Protein AF-Q9P108-F1 (afdb_monomer)

InterPro domains:
  IP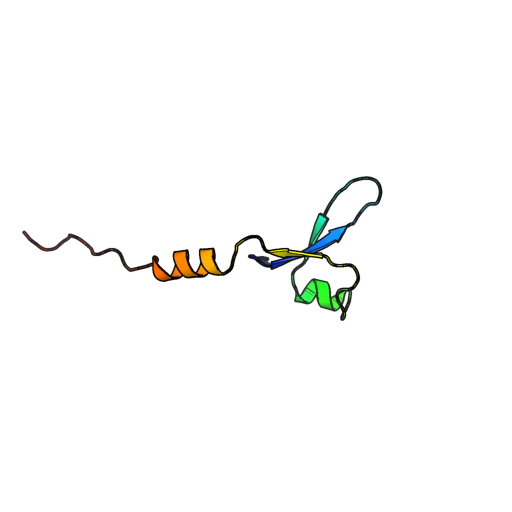R046941 Lysine-specific demethylase 6, GATA-like domain superfamily [G3DSA:2.10.110.20] (1-44)
  IPR048560 Lysine-specific demethylase 6A/B-like, GATA-like [PF21326] (1-45)
  IPR051630 Transcriptional Corepressor and Histone Demethylase [PTHR14017] (1-58)

Nearest PDB structures (foldseek):
  3avr-assembly1_A  TM=9.481E-01  e=2.091E-06  Homo sapiens
  3zpo-assembly1_A  TM=8.671E-01  e=1.027E-06  Homo sapiens
  5fy7-assembly1_A  TM=8.764E-01  e=1.169E-06  Homo sapiens
  5fp3-assembly1_A  TM=9.320E-01  e=4.081E-05  Homo sapiens
  6f6d-assembly1_A  TM=9.265E-01  e=4.954E-05  Homo sapiens

Structure (mmCIF, N/CA/C/O backbone):
data_AF-Q9P108-F1
#
_entry.id   AF-Q9P108-F1
#
loop_
_atom_site.group_PDB
_atom_site.id
_atom_site.type_symbol
_atom_site.label_atom_id
_atom_site.label_alt_id
_atom_site.label_comp_id
_atom_site.label_asym_id
_atom_site.label_entity_id
_atom_site.label_seq_id
_atom_site.pdbx_PDB_ins_code
_atom_site.Cartn_x
_atom_site.Cartn_y
_atom_site.Cartn_z
_atom_site.occupancy
_atom_site.B_iso_or_equiv
_atom_site.auth_seq_id
_atom_site.auth_comp_id
_atom_site.auth_asym_id
_atom_site.auth_atom_id
_atom_site.pdbx_PDB_model_num
ATOM 1 N N . VAL A 1 1 ? -2.697 6.115 -10.544 1.00 87.19 1 VAL A N 1
ATOM 2 C CA . VAL A 1 1 ? -2.935 5.118 -9.476 1.00 87.19 1 VAL A CA 1
ATOM 3 C C . VAL A 1 1 ? -2.412 5.715 -8.190 1.00 87.19 1 VAL A C 1
ATOM 5 O O . VAL A 1 1 ? -1.359 6.340 -8.233 1.00 87.19 1 VAL A O 1
ATOM 8 N N . GLU A 1 2 ? -3.165 5.618 -7.105 1.00 92.69 2 GLU A N 1
ATOM 9 C CA . GLU A 1 2 ? -2.672 6.017 -5.787 1.00 92.69 2 GLU A CA 1
ATOM 10 C C . GLU A 1 2 ? -1.731 4.935 -5.243 1.00 92.69 2 GLU A C 1
ATOM 12 O O . GLU A 1 2 ? -1.949 3.746 -5.481 1.00 92.69 2 GLU A O 1
ATOM 17 N N . VAL A 1 3 ? -0.671 5.345 -4.546 1.00 95.06 3 VAL A N 1
ATOM 18 C CA . VAL A 1 3 ? 0.256 4.444 -3.853 1.00 95.06 3 VAL A CA 1
ATOM 19 C C . VAL A 1 3 ? 0.272 4.869 -2.395 1.00 95.06 3 VAL A C 1
ATOM 21 O O . VAL A 1 3 ? 0.839 5.906 -2.063 1.00 95.06 3 VAL A O 1
ATOM 24 N N . PHE A 1 4 ? -0.401 4.093 -1.551 1.00 95.81 4 PHE A N 1
ATOM 25 C CA . PHE A 1 4 ? -0.572 4.394 -0.135 1.00 95.81 4 PHE A CA 1
ATOM 26 C C . PHE A 1 4 ? 0.255 3.443 0.729 1.00 95.81 4 PHE A C 1
ATOM 28 O O . PHE A 1 4 ? 0.300 2.239 0.471 1.00 95.81 4 PHE A O 1
ATOM 35 N N . ASN A 1 5 ? 0.862 4.000 1.778 1.00 95.31 5 ASN A N 1
ATOM 36 C CA . ASN A 1 5 ? 1.706 3.346 2.775 1.00 95.31 5 ASN A CA 1
ATOM 37 C C . ASN A 1 5 ? 3.009 2.725 2.244 1.00 95.31 5 ASN A C 1
ATOM 39 O O . ASN A 1 5 ? 4.074 3.090 2.724 1.00 95.31 5 ASN A O 1
ATOM 43 N N . LEU A 1 6 ? 2.944 1.823 1.261 1.00 96.44 6 LEU A N 1
ATOM 44 C CA . LEU A 1 6 ? 4.099 1.116 0.702 1.00 96.44 6 LEU A CA 1
ATOM 45 C C . LEU A 1 6 ? 4.511 1.705 -0.650 1.00 96.44 6 LEU A C 1
ATOM 47 O O . LEU A 1 6 ? 3.844 1.497 -1.665 1.00 96.44 6 LEU A O 1
ATOM 51 N N . LEU A 1 7 ? 5.640 2.413 -0.672 1.00 96.25 7 LEU A N 1
ATOM 52 C CA . LEU A 1 7 ? 6.166 3.104 -1.849 1.00 96.25 7 LEU A CA 1
ATOM 53 C C . LEU A 1 7 ? 7.385 2.371 -2.382 1.00 96.25 7 LEU A C 1
ATOM 55 O O . LEU A 1 7 ? 8.377 2.213 -1.675 1.00 96.25 7 LEU A O 1
ATOM 59 N N . PHE A 1 8 ? 7.343 1.994 -3.654 1.00 95.69 8 PHE A N 1
ATOM 60 C CA . PHE A 1 8 ? 8.484 1.411 -4.349 1.00 95.69 8 PHE A CA 1
ATOM 61 C C . PHE A 1 8 ? 9.240 2.544 -5.032 1.00 95.69 8 PHE A C 1
ATOM 63 O O . PHE A 1 8 ? 8.727 3.120 -5.990 1.00 95.69 8 PHE A O 1
ATOM 70 N N . VAL A 1 9 ? 10.432 2.891 -4.545 1.00 94.44 9 VAL A N 1
ATOM 71 C CA . VAL A 1 9 ? 11.192 4.039 -5.049 1.00 94.44 9 VAL A CA 1
ATOM 72 C C . VAL A 1 9 ? 12.457 3.650 -5.801 1.00 94.44 9 VAL A C 1
ATOM 74 O O . VAL A 1 9 ? 13.196 2.761 -5.384 1.00 94.44 9 VAL A O 1
ATOM 77 N N . THR A 1 10 ? 12.723 4.363 -6.895 1.00 91.94 10 THR A N 1
ATOM 78 C CA . THR A 1 10 ? 13.973 4.287 -7.668 1.00 91.94 10 THR A CA 1
ATOM 79 C C . THR A 1 10 ? 14.644 5.652 -7.710 1.00 91.94 10 THR A C 1
ATOM 81 O O . THR A 1 10 ? 13.958 6.675 -7.717 1.00 91.94 10 THR A O 1
ATOM 84 N N . ASN A 1 11 ? 15.973 5.681 -7.797 1.00 84.12 11 ASN A N 1
ATOM 85 C CA . ASN A 1 11 ? 16.716 6.916 -8.042 1.00 84.12 11 ASN A CA 1
ATOM 86 C C . ASN A 1 11 ? 16.845 7.156 -9.555 1.00 84.12 11 ASN A C 1
ATOM 88 O O . ASN A 1 11 ? 17.335 6.284 -10.271 1.00 84.12 11 ASN A O 1
ATOM 92 N N . GLU A 1 12 ? 16.405 8.317 -10.038 1.00 70.50 12 GLU A N 1
ATOM 93 C CA . GLU A 1 12 ? 16.470 8.663 -11.464 1.00 70.50 12 GLU A CA 1
A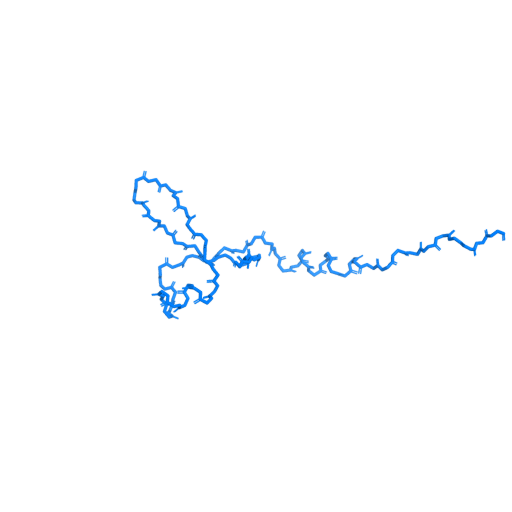TOM 94 C C . GLU A 1 12 ? 17.797 9.333 -11.857 1.00 70.50 12 GLU A C 1
ATOM 96 O O . GLU A 1 12 ? 18.159 9.346 -13.031 1.00 70.50 12 GLU A O 1
ATOM 101 N N . SER A 1 13 ? 18.545 9.917 -10.912 1.00 59.19 13 SER A N 1
ATOM 102 C CA . SER A 1 13 ? 19.675 10.795 -11.237 1.00 59.19 13 SER A CA 1
ATOM 103 C C . SER A 1 13 ? 20.828 10.701 -10.232 1.00 59.19 13 SER A C 1
ATOM 105 O O . SER A 1 13 ? 20.674 10.909 -9.034 1.00 59.19 13 SER A O 1
ATOM 107 N N . ASN A 1 14 ? 22.048 10.480 -10.732 1.00 59.25 14 ASN A N 1
ATOM 108 C CA . ASN A 1 14 ? 23.269 10.540 -9.910 1.00 59.25 14 ASN A CA 1
ATOM 109 C C . ASN A 1 14 ? 23.608 11.965 -9.421 1.00 59.25 14 ASN A C 1
ATOM 111 O O . ASN A 1 14 ? 24.422 12.129 -8.516 1.00 59.25 14 ASN A O 1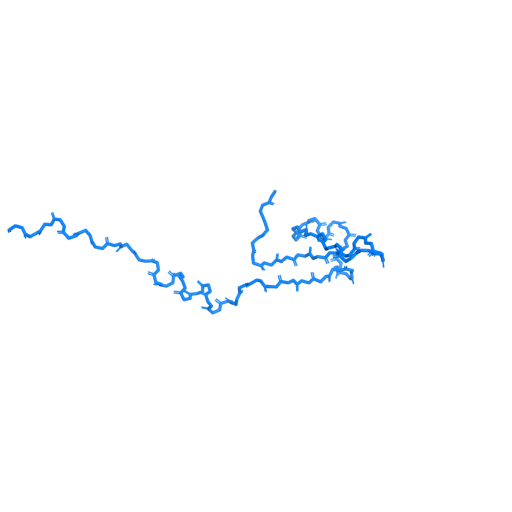
ATOM 115 N N . THR A 1 15 ? 23.008 13.002 -10.014 1.00 62.50 15 THR A N 1
ATOM 116 C CA . THR A 1 15 ? 23.339 14.419 -9.774 1.00 62.50 15 THR A CA 1
ATOM 117 C C . THR A 1 15 ? 22.314 15.159 -8.912 1.00 62.50 15 THR A C 1
ATOM 119 O O . THR A 1 15 ? 22.668 16.130 -8.246 1.00 62.50 15 THR A O 1
ATOM 122 N N . GLN A 1 16 ? 21.060 14.703 -8.879 1.00 62.66 16 GLN A N 1
ATOM 123 C CA . GLN A 1 16 ? 20.000 15.224 -8.017 1.00 62.66 16 GLN A CA 1
ATOM 124 C C . GLN A 1 16 ? 19.301 14.048 -7.344 1.00 62.66 16 GLN A C 1
ATOM 126 O O . GLN A 1 16 ? 18.947 13.082 -8.006 1.00 62.66 16 GLN A O 1
ATOM 131 N N . LYS A 1 17 ? 19.105 14.123 -6.023 1.00 67.12 17 LYS A N 1
ATOM 132 C CA . LYS A 1 17 ? 18.426 13.083 -5.233 1.00 67.12 17 LYS A CA 1
ATOM 133 C C . LYS A 1 17 ? 16.913 13.113 -5.481 1.00 67.12 17 LYS A C 1
ATOM 135 O O . LYS A 1 17 ? 16.145 13.450 -4.583 1.00 67.12 17 LYS A O 1
ATOM 140 N N . THR A 1 18 ? 16.491 12.817 -6.703 1.00 79.69 18 THR A N 1
ATOM 141 C CA . THR A 1 18 ? 15.083 12.678 -7.070 1.00 79.69 18 THR A CA 1
ATOM 142 C C . THR A 1 18 ? 14.687 11.208 -6.972 1.00 79.69 18 THR A C 1
ATOM 144 O O . THR A 1 18 ? 15.227 10.338 -7.656 1.00 79.69 18 THR A O 1
ATOM 147 N N . TYR A 1 19 ? 13.748 10.925 -6.070 1.00 86.06 19 TYR A N 1
ATOM 148 C CA . TYR A 1 19 ? 13.166 9.598 -5.905 1.00 86.06 19 TYR A CA 1
ATOM 149 C C . TYR A 1 19 ? 11.843 9.543 -6.661 1.00 86.06 19 TYR A C 1
ATOM 151 O O . TYR A 1 19 ? 10.950 10.352 -6.404 1.00 86.06 19 TYR A O 1
ATOM 159 N N . ILE A 1 20 ? 11.710 8.586 -7.576 1.00 90.81 20 ILE A N 1
ATOM 160 C CA . ILE A 1 20 ? 10.443 8.318 -8.261 1.00 90.81 20 ILE A CA 1
ATOM 161 C C . ILE A 1 20 ? 9.691 7.245 -7.493 1.00 90.81 20 ILE A C 1
ATOM 163 O O . ILE A 1 20 ? 10.255 6.190 -7.218 1.00 90.81 20 ILE A O 1
ATOM 167 N N . VAL A 1 21 ? 8.412 7.493 -7.211 1.00 93.94 21 VAL A N 1
ATOM 168 C CA . VAL A 1 21 ? 7.491 6.519 -6.615 1.00 93.94 21 VAL A CA 1
ATOM 169 C C . VAL A 1 21 ? 6.798 5.707 -7.705 1.00 93.94 21 VAL A C 1
ATOM 171 O O . VAL A 1 21 ? 6.232 6.256 -8.649 1.00 93.94 21 VAL A O 1
ATOM 174 N N . HIS A 1 22 ? 6.775 4.392 -7.519 1.00 94.62 22 HIS A N 1
ATOM 175 C CA . HIS A 1 22 ? 6.070 3.430 -8.356 1.00 94.62 22 HIS A CA 1
ATOM 176 C C . HIS A 1 22 ? 5.070 2.640 -7.511 1.00 94.62 22 HIS A C 1
ATOM 178 O O . HIS A 1 22 ? 5.297 2.385 -6.327 1.00 94.62 22 HIS A O 1
ATOM 184 N N . CYS A 1 23 ? 3.970 2.201 -8.125 1.00 96.12 23 CYS A N 1
ATOM 185 C CA . CYS A 1 23 ? 3.139 1.162 -7.520 1.00 96.12 23 CYS A CA 1
ATOM 186 C C . CYS A 1 23 ? 3.818 -0.210 -7.656 1.00 96.12 23 CYS A C 1
ATOM 188 O O . CYS A 1 23 ? 4.684 -0.400 -8.515 1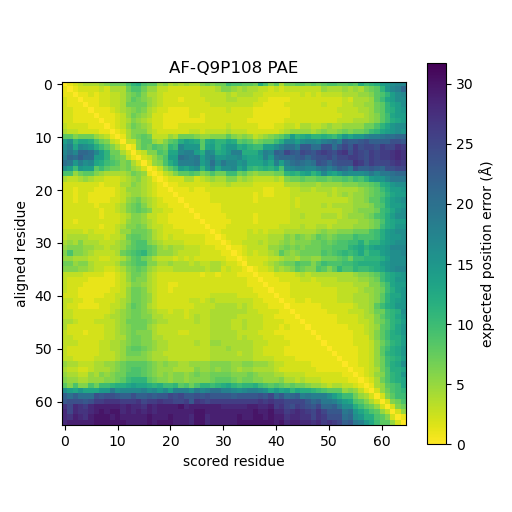.00 96.12 23 CYS A O 1
ATOM 190 N N . HIS A 1 24 ? 3.383 -1.185 -6.855 1.00 93.88 24 HIS A N 1
ATOM 191 C CA . HIS A 1 24 ? 3.929 -2.545 -6.866 1.00 93.88 24 HIS A CA 1
ATOM 192 C C . HIS A 1 24 ? 3.942 -3.182 -8.268 1.00 93.88 24 HIS A C 1
ATOM 194 O O . HIS A 1 24 ? 4.953 -3.738 -8.698 1.00 93.88 24 HIS A O 1
ATOM 200 N N . ASP A 1 25 ? 2.846 -3.060 -9.019 1.00 95.44 25 ASP A N 1
ATOM 201 C CA . ASP A 1 25 ? 2.742 -3.679 -10.344 1.00 95.44 25 ASP A CA 1
ATOM 202 C C . ASP A 1 25 ? 3.666 -3.020 -11.370 1.00 95.44 25 ASP A C 1
ATOM 204 O O . ASP A 1 25 ? 4.254 -3.711 -12.203 1.00 95.44 25 ASP A O 1
ATOM 208 N N . CYS A 1 26 ? 3.832 -1.696 -11.310 1.00 94.62 26 CYS A N 1
ATOM 209 C CA . CYS A 1 26 ? 4.794 -0.983 -12.150 1.00 94.62 26 CYS A CA 1
ATOM 210 C C . CYS A 1 26 ? 6.231 -1.363 -11.781 1.00 94.62 26 CYS A C 1
ATOM 212 O O . CYS A 1 26 ? 7.026 -1.659 -12.672 1.00 94.62 26 CYS A O 1
ATOM 214 N N . ALA A 1 27 ? 6.543 -1.450 -10.486 1.00 94.62 27 ALA A N 1
ATOM 215 C CA . ALA A 1 27 ? 7.862 -1.855 -10.018 1.00 94.62 27 ALA A CA 1
ATOM 216 C C . ALA A 1 27 ? 8.221 -3.275 -10.489 1.00 94.62 27 ALA A C 1
ATOM 218 O O . ALA A 1 27 ? 9.290 -3.483 -11.061 1.00 94.62 27 ALA A O 1
ATOM 219 N N . ARG A 1 28 ? 7.289 -4.233 -10.365 1.00 94.12 28 ARG A N 1
ATOM 220 C CA . ARG A 1 28 ? 7.484 -5.622 -10.820 1.00 94.12 28 ARG A CA 1
ATOM 221 C C . ARG A 1 28 ? 7.577 -5.784 -12.333 1.00 94.12 28 ARG A C 1
ATOM 223 O O . ARG A 1 28 ? 8.233 -6.717 -12.800 1.00 94.12 28 ARG A O 1
ATOM 230 N N . LYS A 1 29 ? 6.920 -4.911 -13.104 1.00 94.19 29 LYS A N 1
ATOM 231 C CA . LYS A 1 29 ? 7.077 -4.866 -14.567 1.00 94.19 29 LYS A CA 1
ATOM 232 C C . LYS A 1 29 ? 8.483 -4.414 -14.960 1.00 94.19 29 LYS A C 1
ATOM 234 O O . LYS A 1 29 ? 9.032 -4.966 -15.907 1.00 94.19 29 LYS A O 1
ATOM 239 N N . THR A 1 30 ? 9.063 -3.468 -14.221 1.00 90.56 30 THR A N 1
ATOM 240 C CA . THR A 1 30 ? 10.438 -2.992 -14.433 1.00 90.56 30 THR A CA 1
ATOM 241 C C . THR A 1 30 ? 11.479 -4.001 -13.944 1.00 90.56 30 THR A C 1
ATOM 243 O O . THR A 1 30 ? 12.446 -4.279 -14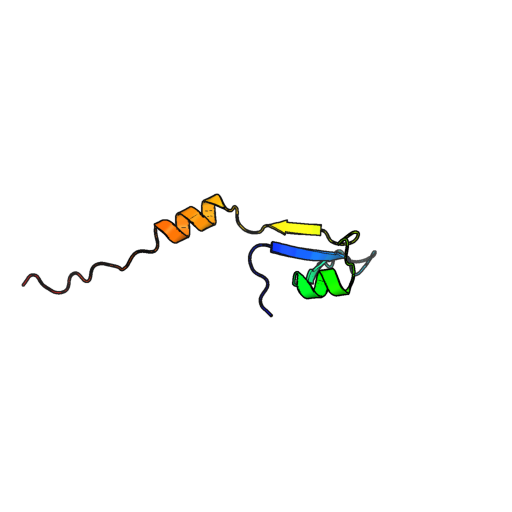.645 1.00 90.56 30 THR A O 1
ATOM 246 N N . SER A 1 31 ? 11.288 -4.580 -12.757 1.00 91.19 31 SER A N 1
ATOM 247 C CA . SER A 1 31 ? 12.156 -5.618 -12.198 1.00 91.19 31 SER A CA 1
ATOM 248 C C . SER A 1 31 ? 11.337 -6.626 -11.400 1.00 91.19 31 SER A C 1
ATOM 250 O O . SER A 1 31 ? 10.754 -6.296 -10.370 1.00 91.19 31 SER A O 1
ATOM 252 N N . LYS A 1 32 ? 11.321 -7.888 -11.845 1.00 89.38 32 LYS A N 1
ATOM 253 C CA . LYS A 1 32 ? 10.545 -8.949 -11.182 1.00 89.38 32 LYS A CA 1
ATOM 254 C C . LYS A 1 32 ? 11.008 -9.226 -9.748 1.00 89.38 32 LYS A C 1
ATOM 256 O O . LYS A 1 32 ? 10.172 -9.621 -8.938 1.00 89.38 32 LYS A O 1
ATOM 261 N N . SER A 1 33 ? 12.302 -9.045 -9.472 1.00 92.06 33 SER A N 1
ATOM 262 C CA . SER A 1 33 ? 12.948 -9.241 -8.166 1.00 92.06 33 SER A CA 1
ATOM 263 C C . SER A 1 33 ? 13.093 -7.949 -7.355 1.00 92.06 33 SER A C 1
ATOM 265 O O . SER A 1 33 ? 13.533 -8.014 -6.214 1.00 92.06 33 SER A O 1
ATOM 267 N N . LEU A 1 34 ? 12.703 -6.791 -7.911 1.00 90.69 34 LEU A N 1
ATOM 268 C CA . LEU A 1 34 ? 12.778 -5.472 -7.265 1.00 90.69 34 LEU A CA 1
ATOM 269 C C . LEU A 1 34 ? 14.202 -5.023 -6.868 1.00 90.69 34 LEU A C 1
ATOM 271 O O . LEU A 1 34 ? 14.350 -4.128 -6.046 1.00 90.69 34 LEU A O 1
ATOM 275 N N . GLU A 1 35 ? 15.250 -5.574 -7.488 1.00 87.69 35 GLU A N 1
ATOM 276 C CA . GLU A 1 35 ? 16.664 -5.354 -7.109 1.00 87.69 35 GLU A CA 1
ATOM 277 C C . GLU A 1 35 ? 17.130 -3.885 -7.048 1.00 87.69 35 GLU A C 1
ATOM 279 O O . GLU A 1 35 ? 18.043 -3.571 -6.293 1.00 87.69 35 GLU A O 1
ATOM 284 N N . ASN A 1 36 ? 16.498 -2.974 -7.797 1.00 88.12 36 ASN A N 1
ATOM 285 C CA . ASN A 1 36 ? 16.849 -1.544 -7.827 1.00 88.12 36 ASN A CA 1
ATOM 286 C C . ASN A 1 36 ? 15.822 -0.646 -7.124 1.00 88.12 36 ASN A C 1
ATOM 288 O O . ASN A 1 36 ? 15.835 0.574 -7.303 1.00 88.12 36 ASN A O 1
ATOM 292 N N . PHE A 1 37 ? 14.903 -1.246 -6.373 1.00 94.00 37 PHE A N 1
ATOM 293 C CA . PHE A 1 37 ? 13.864 -0.530 -5.655 1.00 94.00 37 PHE A CA 1
ATOM 294 C C . PHE A 1 37 ? 14.157 -0.539 -4.162 1.00 94.00 37 PHE A C 1
ATOM 296 O O . PHE A 1 37 ? 14.524 -1.558 -3.584 1.00 94.00 37 PHE A O 1
ATOM 303 N 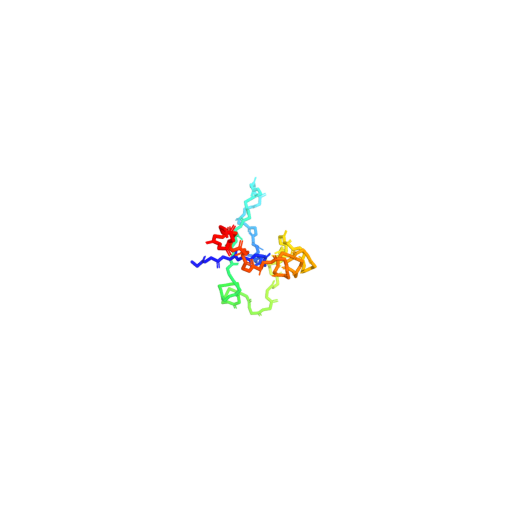N . VAL A 1 38 ? 13.920 0.600 -3.524 1.00 93.00 38 VAL A N 1
ATOM 304 C CA . VAL A 1 38 ? 13.783 0.676 -2.070 1.00 93.00 38 VAL A CA 1
ATOM 305 C C . VAL A 1 38 ? 12.294 0.717 -1.757 1.00 93.00 38 VAL A C 1
ATOM 307 O O . VAL A 1 38 ? 11.545 1.424 -2.427 1.00 93.00 38 VAL A O 1
ATOM 310 N N . VAL A 1 39 ? 11.851 -0.049 -0.762 1.00 94.19 39 VAL A N 1
ATOM 311 C CA . VAL A 1 39 ? 10.465 0.009 -0.286 1.00 94.19 39 VAL A CA 1
ATOM 3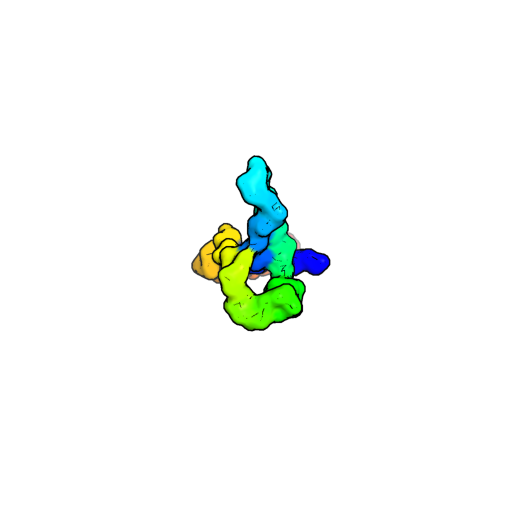12 C C . VAL A 1 39 ? 10.424 0.884 0.954 1.00 94.19 39 VAL A C 1
ATOM 314 O O . VAL A 1 39 ? 11.121 0.610 1.929 1.00 94.19 39 VAL A O 1
ATOM 317 N N . LEU A 1 40 ? 9.631 1.949 0.901 1.00 94.81 40 LEU A N 1
ATOM 318 C CA . LEU A 1 40 ? 9.386 2.832 2.034 1.00 94.81 40 LEU A CA 1
ATOM 319 C C . LEU A 1 40 ? 7.994 2.551 2.588 1.00 94.81 40 LEU A C 1
ATOM 321 O O . LEU A 1 40 ? 7.033 2.490 1.826 1.00 94.81 40 LEU A O 1
ATOM 325 N N . GLU A 1 41 ? 7.902 2.407 3.903 1.00 96.44 41 GLU A N 1
ATOM 326 C CA . GLU A 1 41 ? 6.645 2.335 4.644 1.00 96.44 41 GLU A CA 1
ATOM 327 C C . GLU A 1 41 ? 6.402 3.695 5.315 1.00 96.44 41 GLU A C 1
ATOM 329 O O . GLU A 1 41 ? 7.251 4.177 6.066 1.00 96.44 41 GLU A O 1
ATOM 334 N N . GLN A 1 42 ? 5.288 4.360 4.998 1.00 95.69 42 GLN A N 1
ATOM 335 C CA . GLN A 1 42 ? 4.972 5.692 5.539 1.00 95.69 42 GLN A CA 1
ATOM 336 C C . GLN A 1 42 ? 4.340 5.643 6.924 1.00 95.69 42 GLN A C 1
ATOM 338 O O . GLN A 1 42 ? 4.549 6.556 7.722 1.00 95.69 42 GLN A O 1
ATOM 343 N N . TYR A 1 43 ? 3.552 4.608 7.187 1.00 96.88 43 TYR A N 1
ATOM 344 C CA . TYR A 1 43 ? 2.788 4.439 8.409 1.00 96.88 43 TYR A CA 1
ATOM 345 C C . TYR A 1 43 ? 3.080 3.068 8.979 1.00 96.88 43 TYR A C 1
ATOM 347 O O . TYR A 1 43 ? 3.014 2.064 8.273 1.00 96.88 43 TYR A O 1
ATOM 355 N N . LYS A 1 44 ? 3.354 3.025 10.280 1.00 96.56 44 LYS A N 1
ATOM 356 C CA . LYS A 1 44 ? 3.467 1.753 10.976 1.00 96.56 44 LYS A CA 1
ATOM 357 C C . LYS A 1 44 ? 2.124 1.039 10.950 1.00 96.56 44 LYS A C 1
ATOM 359 O O . LYS A 1 44 ? 1.072 1.671 11.078 1.00 96.56 44 LYS A O 1
ATOM 364 N N . MET A 1 45 ? 2.161 -0.283 10.837 1.00 95.12 45 MET A N 1
ATOM 365 C CA . MET A 1 45 ? 0.943 -1.087 10.827 1.00 95.12 45 MET A CA 1
ATOM 366 C C . MET A 1 45 ? 0.118 -0.883 12.106 1.00 95.12 45 MET A C 1
ATOM 368 O O . MET A 1 45 ? -1.107 -0.821 12.042 1.00 95.12 45 MET A O 1
ATOM 372 N N . GLU A 1 46 ? 0.771 -0.711 13.257 1.00 97.44 46 GLU A N 1
ATOM 373 C CA . GLU A 1 46 ? 0.101 -0.476 14.538 1.00 97.44 46 GLU A CA 1
ATOM 374 C C . GLU A 1 46 ? -0.702 0.832 14.541 1.00 97.44 46 GLU A C 1
ATOM 376 O O . GLU A 1 46 ? -1.827 0.855 15.040 1.00 97.44 46 GLU A O 1
ATOM 381 N N . ASP A 1 47 ? -0.170 1.893 13.925 1.00 97.44 47 ASP A N 1
ATOM 382 C CA . ASP A 1 47 ? -0.853 3.187 13.828 1.00 97.44 47 ASP A CA 1
ATOM 383 C C . ASP A 1 47 ? -2.111 3.068 12.952 1.00 97.44 47 ASP A C 1
ATOM 385 O O . ASP A 1 47 ? -3.171 3.598 13.289 1.00 97.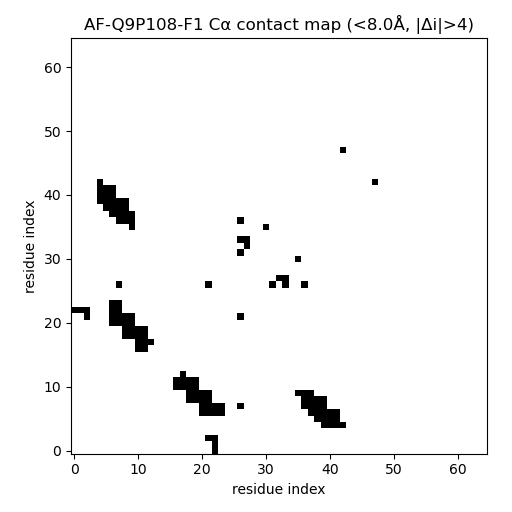44 47 ASP A O 1
ATOM 389 N N . LEU A 1 48 ? -2.022 2.323 11.842 1.00 97.62 48 LEU A N 1
ATOM 390 C CA . LEU A 1 48 ? -3.160 2.076 10.952 1.00 97.62 48 LEU A CA 1
ATOM 391 C C . LEU A 1 48 ? -4.252 1.239 11.628 1.00 97.62 48 LEU A C 1
ATOM 393 O O . LEU A 1 48 ? -5.434 1.551 11.478 1.00 97.62 48 LEU A O 1
ATOM 397 N N . ILE A 1 49 ? -3.869 0.210 12.393 1.00 97.69 49 ILE A N 1
ATOM 398 C CA . ILE A 1 49 ? -4.806 -0.598 13.191 1.00 97.69 49 ILE A CA 1
ATOM 399 C C . ILE A 1 49 ? -5.507 0.290 14.214 1.00 97.69 49 ILE A C 1
ATOM 401 O O . ILE A 1 49 ? -6.731 0.296 14.296 1.00 97.69 49 ILE A O 1
ATOM 405 N N . GLN A 1 50 ? -4.742 1.095 14.949 1.00 97.88 50 GLN A N 1
ATOM 406 C CA . GLN A 1 50 ? -5.284 1.970 15.976 1.00 97.88 50 GLN A CA 1
ATOM 407 C C . GLN A 1 50 ? -6.288 2.985 15.405 1.00 97.88 50 GLN A C 1
ATOM 409 O O . GLN A 1 50 ? -7.323 3.237 16.025 1.00 97.88 50 GLN A O 1
ATOM 414 N N . VAL A 1 51 ? -5.994 3.580 14.245 1.00 97.50 51 VAL A N 1
ATOM 415 C CA . VAL A 1 51 ? -6.917 4.500 13.561 1.00 97.50 51 VAL A CA 1
ATOM 416 C C . VAL A 1 51 ? -8.180 3.768 13.108 1.00 97.50 51 VAL A C 1
ATOM 418 O O . VAL A 1 51 ? -9.279 4.287 13.295 1.00 97.50 51 VAL A O 1
ATOM 421 N N . TYR A 1 52 ? -8.036 2.566 12.546 1.00 97.38 52 TYR A N 1
ATOM 422 C CA . TYR A 1 52 ? -9.165 1.748 12.109 1.00 97.38 52 TYR A CA 1
ATOM 423 C C . TYR A 1 52 ? -10.084 1.362 13.277 1.00 97.38 52 TYR A C 1
ATOM 425 O O . TYR A 1 52 ? -11.293 1.558 13.188 1.00 97.38 52 TYR A O 1
ATOM 433 N N . ASP A 1 53 ? -9.524 0.897 14.394 1.00 96.81 53 ASP A N 1
ATOM 434 C CA . ASP 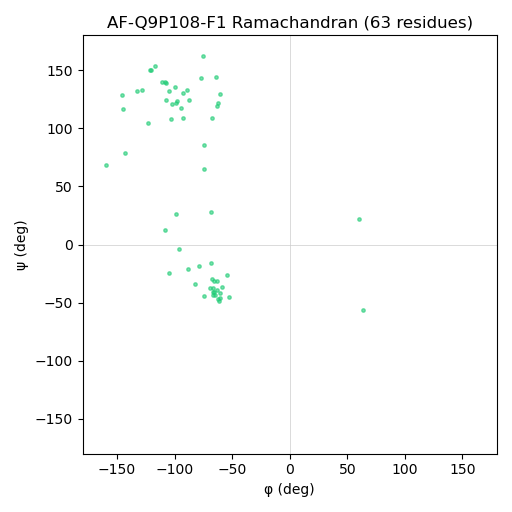A 1 53 ? -10.293 0.471 15.570 1.00 96.81 53 ASP A CA 1
ATOM 435 C C . ASP A 1 53 ? -11.046 1.634 16.237 1.00 96.81 53 ASP A C 1
ATOM 437 O O . ASP A 1 53 ? -12.125 1.452 16.801 1.00 96.81 53 ASP A O 1
ATOM 441 N N . GLN A 1 54 ? -10.498 2.851 16.166 1.00 96.56 54 GLN A N 1
ATOM 442 C CA . GLN A 1 54 ? -11.154 4.059 16.675 1.00 96.56 54 GLN A CA 1
ATOM 443 C C . GLN A 1 54 ? -12.233 4.605 15.736 1.00 96.56 54 GLN A C 1
ATOM 445 O O . GLN A 1 54 ? -13.081 5.394 16.169 1.00 96.56 54 GLN A O 1
ATOM 450 N N . PHE A 1 55 ? -12.219 4.211 14.461 1.00 96.38 55 PHE A N 1
ATOM 451 C CA . PHE A 1 55 ? -13.181 4.674 13.473 1.00 96.38 55 PHE A CA 1
ATOM 452 C C . PHE A 1 55 ? -14.542 4.007 13.696 1.00 96.38 55 PHE A C 1
ATOM 454 O O . PHE A 1 55 ? -14.891 2.983 13.112 1.00 96.38 55 PHE A O 1
ATOM 461 N N . THR A 1 56 ? -15.328 4.620 14.575 1.00 94.75 56 THR A N 1
ATOM 462 C CA . THR A 1 56 ? -16.661 4.162 14.961 1.00 94.75 56 THR A CA 1
ATOM 463 C C . THR A 1 56 ? -17.715 5.189 14.565 1.00 94.75 56 THR A C 1
ATOM 465 O O . THR A 1 56 ? -17.440 6.384 14.434 1.00 94.75 56 THR A O 1
ATOM 468 N N . LEU A 1 57 ? -18.944 4.721 14.341 1.00 94.06 57 LEU A N 1
ATOM 469 C CA . LEU A 1 57 ? -20.065 5.607 14.054 1.00 94.06 57 LEU A CA 1
ATOM 470 C C . LEU A 1 57 ? -20.306 6.521 15.262 1.00 94.06 57 LEU A C 1
ATOM 472 O O . LEU A 1 57 ? -20.584 6.041 16.362 1.00 94.06 57 LEU A O 1
ATOM 476 N N . ALA A 1 58 ? -20.235 7.834 15.048 1.00 90.56 58 ALA A N 1
ATOM 477 C CA . ALA A 1 58 ? -20.563 8.798 16.086 1.00 90.56 58 ALA A CA 1
ATOM 478 C C . ALA A 1 58 ? -22.024 8.618 16.523 1.00 90.56 58 ALA A C 1
ATOM 480 O O . ALA A 1 58 ? -22.936 8.603 15.693 1.00 90.56 58 ALA A O 1
ATOM 481 N N . LEU A 1 59 ? -22.253 8.505 17.833 1.00 82.38 59 LEU A N 1
ATOM 482 C CA . LEU A 1 59 ? -23.607 8.501 18.377 1.00 82.38 59 LEU A CA 1
ATOM 483 C C . LEU A 1 59 ? -24.257 9.857 18.080 1.00 82.38 59 LEU A C 1
ATOM 485 O O . LEU A 1 59 ? -23.786 10.898 18.539 1.00 82.38 59 LEU A O 1
ATOM 489 N N . SER A 1 60 ? -25.356 9.855 17.325 1.00 73.44 60 SER A N 1
ATOM 490 C CA . SER A 1 60 ? -26.193 11.042 17.188 1.00 73.44 60 SER A CA 1
ATOM 491 C C . SER A 1 60 ? -26.857 11.318 18.539 1.00 73.44 60 SER A C 1
ATOM 493 O O . SER A 1 60 ? -27.771 10.600 18.936 1.00 73.44 60 SER A O 1
ATOM 495 N N . LEU A 1 61 ? -26.442 12.369 19.246 1.00 65.50 61 LEU A N 1
ATOM 496 C CA . LEU A 1 61 ? -27.094 12.851 20.477 1.00 65.50 61 LEU A CA 1
ATOM 497 C C . LEU A 1 61 ? -28.493 13.469 20.221 1.00 65.50 61 LEU A C 1
ATOM 499 O O . LEU A 1 61 ? -28.937 14.343 20.957 1.00 65.50 61 LEU A O 1
ATOM 503 N N . SER A 1 62 ? -29.212 13.048 19.178 1.00 62.84 62 SER A N 1
ATOM 504 C CA . SER A 1 62 ? -30.430 13.709 18.695 1.00 62.84 62 SER A CA 1
ATOM 505 C C . SER A 1 62 ? -31.750 13.081 19.154 1.00 62.84 62 SER A C 1
ATOM 507 O O . SER A 1 62 ? -32.751 13.245 18.462 1.00 62.84 62 SER A O 1
ATOM 509 N N . SER A 1 63 ? -31.814 12.387 20.292 1.00 55.16 63 SER A N 1
ATOM 510 C CA . SER A 1 63 ? -33.117 11.951 20.825 1.00 55.16 63 SER A CA 1
ATOM 511 C C . SER A 1 63 ? -33.102 11.620 22.318 1.00 55.16 63 SER A C 1
ATOM 513 O O . SER A 1 63 ? -33.297 10.469 22.697 1.00 55.16 63 SER A O 1
ATOM 515 N N . SER A 1 64 ? -32.931 12.649 23.147 1.00 49.69 64 SER A N 1
ATOM 516 C CA . SER A 1 64 ? -33.544 12.704 24.481 1.00 49.69 64 SER A CA 1
ATOM 517 C C . SER A 1 64 ? -33.956 14.153 24.752 1.00 49.69 64 SER A C 1
ATOM 519 O O . SER A 1 64 ? -33.217 14.912 25.378 1.00 49.69 64 SER A O 1
ATOM 521 N N . SER A 1 65 ? -35.089 14.559 24.168 1.00 41.72 65 SER A N 1
ATOM 522 C CA . SER A 1 65 ? -35.912 15.636 24.736 1.00 41.72 65 SER A CA 1
ATOM 523 C C . SER A 1 65 ? -36.590 15.150 26.010 1.00 41.72 65 SER A C 1
ATOM 525 O O . SER A 1 65 ? -36.848 13.928 26.089 1.00 41.72 65 SER A O 1
#

Solvent-accessible surface area (backbone atoms only — not comparable to full-atom values): 4300 Å² total; per-residue (Å²): 133,91,68,73,55,59,36,39,29,35,77,80,45,98,87,48,97,48,71,48,79,34,44,72,70,59,43,40,72,77,31,81,84,40,86,74,48,49,79,44,72,77,60,59,69,68,58,55,49,54,54,53,74,66,66,64,85,78,80,78,88,82,80,80,129

pLDDT: mean 87.44, std 13.67, range [41.72, 97.88]

Mean predicted aligned error: 7.34 Å

Radius of gyration: 19.57 Å; Cα contacts (8 Å, |Δi|>4): 62; chains: 1; bounding box: 59×25×39 Å

Sequence (65 aa):
VEVFNLLFVTNESNTQKTYIVHCHDCARKTSKSLENFVVLEQYKMEDLIQVYDQFTLALSLSSSS

Secondary structure (DSSP, 8-state):
----SEEEEEE--SSS-PEEEE-HHHHHHH-TT-TT-EEEESS-HHHHHHHHHH--PPP------

Foldseek 3Di:
DDDPQKWWWAQPDPVDRDIDTDHPVRCCVVPVVSPRTDIGGPDDPVRVVVVVVPPDDDDDPPDDD

Organism: Homo sapiens (NCBI:txid9606)